Protein AF-A0A3D1WHN2-F1 (afdb_monomer_lite)

Foldseek 3Di:
DPPVVVLVVLLVLLVVLLVLLVVLLVLLVVLVVLVVVLVVLVVVLVVVVVVVCVVCVNCVCVVPVCPSVVSCVVSVVSVVVSLVSLVCNVVSLVSSLVSLVSSLVSLVVNPDPVCVVSNVSSVVSNVSSVVSVCCSVVVCSVVD

Secondary structure (DSSP, 8-state):
--HHHHHHHHHHHHHHHHHHHHHHHHHHHHHHHHHHHHHHHHHHHHHHHHHHHHHHTTTHHHH-TTHHHHHHHHHHHHHHHHHHHHHHHHHHHHHHHHHHHHHHHHHHHH--GGGHHHHHHHHHHHHHHHHHHHHHHHTTTT--

pLDDT: mean 82.72, std 9.29, range [42.78, 91.94]

Structure (mmCIF, N/CA/C/O backbone):
data_AF-A0A3D1WHN2-F1
#
_entry.id   AF-A0A3D1WHN2-F1
#
loop_
_atom_site.group_PDB
_atom_site.id
_atom_site.type_symbol
_atom_site.label_atom_id
_atom_site.label_alt_id
_atom_site.label_comp_id
_atom_site.label_asym_id
_atom_site.label_entity_id
_atom_site.label_seq_id
_atom_site.pdbx_PDB_ins_code
_atom_site.Cartn_x
_atom_site.Cartn_y
_atom_site.Cartn_z
_atom_site.occupancy
_atom_site.B_iso_or_equiv
_atom_site.auth_seq_id
_atom_site.auth_comp_id
_atom_site.auth_asym_id
_atom_site.auth_atom_id
_atom_site.pdbx_PDB_model_num
ATOM 1 N N . MET A 1 1 ? -14.091 -7.348 41.100 1.00 53.38 1 MET A N 1
ATOM 2 C CA . MET A 1 1 ? -13.605 -6.075 40.512 1.00 53.38 1 MET A CA 1
ATOM 3 C C . MET A 1 1 ? -14.785 -5.112 40.402 1.00 53.38 1 MET A C 1
ATOM 5 O O . MET A 1 1 ? -15.823 -5.522 39.900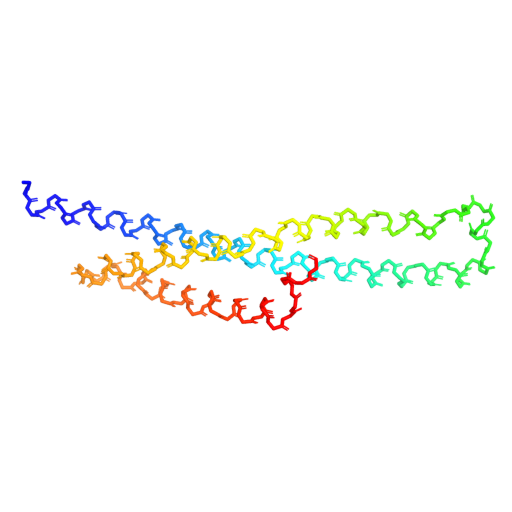 1.00 53.38 1 MET A O 1
ATOM 9 N N . ASN A 1 2 ? -14.692 -3.891 40.941 1.00 62.06 2 ASN A N 1
ATOM 10 C CA . ASN A 1 2 ? -15.837 -2.968 41.023 1.00 62.06 2 ASN A CA 1
ATOM 11 C C . ASN A 1 2 ? -16.318 -2.582 39.604 1.00 62.06 2 ASN A C 1
ATO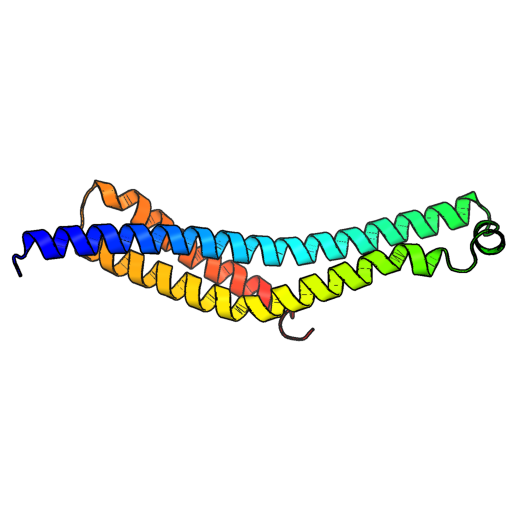M 13 O O . ASN A 1 2 ? -15.486 -2.194 38.779 1.00 62.06 2 ASN A O 1
ATOM 17 N N . LYS A 1 3 ? -17.631 -2.668 39.311 1.00 68.88 3 LYS A N 1
ATOM 18 C CA . LYS A 1 3 ? -18.214 -2.420 37.965 1.00 68.88 3 LYS A CA 1
ATOM 19 C C . LYS A 1 3 ? -17.744 -1.095 37.346 1.00 68.88 3 LYS A C 1
ATOM 21 O O . LYS A 1 3 ? -17.561 -1.005 36.136 1.00 68.88 3 LYS A O 1
ATOM 26 N N . LYS A 1 4 ? -17.481 -0.092 38.189 1.00 70.19 4 LYS A N 1
ATOM 27 C CA . LYS A 1 4 ? -16.974 1.230 37.802 1.00 70.19 4 LYS A CA 1
ATOM 28 C C . LYS A 1 4 ? -15.587 1.182 37.143 1.00 70.19 4 LYS A C 1
ATOM 30 O O . LYS A 1 4 ? -15.394 1.816 36.113 1.00 70.19 4 LYS A O 1
ATOM 35 N N . TYR A 1 5 ? -14.646 0.404 37.686 1.00 72.25 5 TYR A N 1
ATOM 36 C CA . TYR A 1 5 ? -13.306 0.270 37.101 1.00 72.25 5 TYR A CA 1
ATOM 37 C C . TYR A 1 5 ? -13.357 -0.491 35.782 1.00 72.25 5 TYR A C 1
ATOM 39 O O . TYR A 1 5 ? -12.756 -0.055 34.806 1.00 72.25 5 TYR A O 1
ATOM 47 N N . LEU A 1 6 ? -14.131 -1.580 35.724 1.00 71.88 6 LEU A N 1
ATOM 48 C CA . LEU A 1 6 ? -14.285 -2.373 34.504 1.00 71.88 6 LEU A CA 1
ATOM 49 C C . LEU A 1 6 ? -14.824 -1.520 33.343 1.00 71.88 6 LEU A C 1
ATOM 51 O O . LEU A 1 6 ? -14.333 -1.641 32.222 1.00 71.88 6 LEU A O 1
ATOM 55 N N . ASN A 1 7 ? -15.754 -0.601 33.630 1.00 72.00 7 ASN A N 1
ATOM 56 C CA . ASN A 1 7 ? -16.270 0.356 32.651 1.00 72.00 7 ASN A CA 1
ATOM 57 C C . ASN A 1 7 ? -15.198 1.359 32.184 1.00 72.00 7 ASN A C 1
ATOM 59 O O . ASN A 1 7 ? -15.050 1.606 30.992 1.00 72.00 7 ASN A O 1
ATOM 63 N N . ILE A 1 8 ? -14.396 1.914 33.094 1.00 77.62 8 ILE A N 1
ATOM 64 C CA . ILE A 1 8 ? -13.332 2.858 32.710 1.00 77.62 8 ILE A CA 1
ATOM 65 C C . ILE A 1 8 ? -12.281 2.169 31.823 1.00 77.62 8 ILE A C 1
ATOM 67 O O . ILE A 1 8 ? -11.893 2.718 30.790 1.00 77.62 8 ILE A O 1
ATOM 71 N N . TYR A 1 9 ? -11.861 0.950 32.175 1.00 78.69 9 TYR A N 1
ATOM 72 C CA . TYR A 1 9 ? -10.866 0.205 31.398 1.00 78.69 9 TYR A CA 1
ATOM 73 C C . TYR A 1 9 ? -11.372 -0.178 30.004 1.00 78.69 9 TYR A C 1
ATOM 75 O O . TYR A 1 9 ? -10.661 0.034 29.025 1.00 78.69 9 TYR A O 1
ATOM 83 N N . THR A 1 10 ? -12.604 -0.678 29.886 1.00 76.56 10 THR A N 1
ATOM 84 C CA . THR A 1 10 ? -13.204 -1.028 28.582 1.00 76.56 10 THR A CA 1
ATOM 85 C C . THR A 1 10 ? -13.373 0.193 27.675 1.00 76.56 10 THR A C 1
ATOM 87 O O . THR A 1 10 ? -13.102 0.101 26.477 1.00 76.56 10 THR A O 1
ATOM 90 N N . LEU A 1 11 ? -13.689 1.361 28.245 1.00 78.81 11 LEU A N 1
ATOM 91 C CA . LEU A 1 11 ? -13.788 2.620 27.504 1.00 78.81 11 LEU A CA 1
ATOM 92 C C . LEU A 1 11 ? -12.426 3.082 26.972 1.00 78.81 11 LEU A C 1
ATOM 94 O O . LEU A 1 11 ? -12.305 3.514 25.823 1.00 78.81 11 LEU A O 1
ATOM 98 N N . HIS A 1 12 ? -11.384 2.993 27.801 1.00 82.06 12 HIS A N 1
ATOM 99 C CA . HIS A 1 12 ? -10.015 3.305 27.388 1.00 82.06 12 HIS A CA 1
ATOM 100 C C . HIS A 1 12 ? -9.515 2.333 26.319 1.00 82.06 12 HIS A C 1
ATOM 102 O O . HIS A 1 12 ? -8.941 2.765 25.321 1.00 82.06 12 HIS A O 1
ATOM 108 N N . PHE A 1 13 ? -9.793 1.043 26.482 1.00 83.00 13 PHE A N 1
ATOM 109 C CA . PHE A 1 13 ? -9.379 0.022 25.530 1.00 83.00 13 PHE A CA 1
ATOM 110 C C . PHE A 1 13 ? -10.066 0.195 24.167 1.00 83.00 13 PHE A C 1
ATOM 112 O O . PHE A 1 13 ? -9.391 0.210 23.139 1.00 83.00 13 PHE A O 1
ATOM 119 N N . GLY A 1 14 ? -11.377 0.463 24.147 1.00 76.69 14 GLY A N 1
ATOM 120 C CA . GLY A 1 14 ? -12.109 0.777 22.914 1.00 76.69 14 GLY A CA 1
ATOM 121 C C . GLY A 1 14 ? -11.580 2.032 22.205 1.00 76.69 14 GLY A C 1
ATOM 122 O O . GLY A 1 14 ? -11.468 2.061 20.979 1.00 76.69 14 GLY A O 1
ATOM 123 N N . LYS A 1 15 ? -11.171 3.060 22.962 1.00 80.12 15 LYS A N 1
ATOM 124 C CA . LYS A 1 15 ? -10.525 4.262 22.403 1.00 80.12 15 LYS A CA 1
ATOM 125 C C . LYS A 1 15 ? -9.171 3.960 21.760 1.00 80.12 15 LYS A C 1
ATOM 127 O O . LYS A 1 15 ? -8.888 4.505 20.695 1.00 80.12 15 LYS A O 1
ATOM 132 N N . ILE A 1 16 ? -8.354 3.128 22.403 1.00 84.69 16 ILE A N 1
ATOM 133 C CA . ILE A 1 16 ? -7.034 2.724 21.904 1.00 84.69 16 ILE A CA 1
ATOM 134 C C . ILE A 1 16 ? -7.186 1.911 20.613 1.00 84.69 16 ILE A C 1
ATOM 136 O O . ILE A 1 16 ? -6.572 2.247 19.604 1.00 84.69 16 ILE A O 1
ATOM 140 N N . LEU A 1 17 ? -8.069 0.909 20.612 1.00 85.00 17 LEU A N 1
ATOM 141 C CA . LEU A 1 17 ? -8.370 0.089 19.433 1.00 85.00 17 LEU A CA 1
ATOM 142 C C . LEU A 1 17 ? -8.877 0.926 18.252 1.00 85.00 17 LEU A C 1
ATOM 144 O O . LEU A 1 17 ? -8.442 0.724 17.122 1.00 85.00 17 LEU A O 1
ATOM 148 N N . SER A 1 18 ? -9.738 1.914 18.513 1.00 79.31 18 SER A N 1
ATOM 149 C CA . SER A 1 18 ? -10.212 2.841 17.479 1.00 79.31 18 SER A CA 1
ATOM 150 C C . SER A 1 18 ? -9.052 3.629 16.851 1.00 79.31 18 SER A C 1
ATOM 152 O O . SER A 1 18 ? -8.965 3.719 15.629 1.00 79.31 18 SER A O 1
ATOM 154 N N . ASN A 1 19 ? -8.090 4.108 17.648 1.00 87.00 19 ASN A N 1
ATOM 155 C CA . ASN A 1 19 ? -6.901 4.779 17.111 1.00 87.00 19 ASN A CA 1
ATOM 156 C C . ASN A 1 19 ? -6.032 3.832 16.258 1.00 87.00 19 ASN A C 1
ATOM 158 O O . ASN A 1 19 ? -5.556 4.234 15.198 1.00 87.00 19 ASN A O 1
ATOM 162 N N . TYR A 1 20 ? -5.857 2.573 16.673 1.00 87.50 20 TYR A N 1
ATOM 163 C CA . TYR A 1 20 ? -5.133 1.581 15.868 1.00 87.50 20 TYR A CA 1
ATOM 164 C C . TYR A 1 20 ? -5.850 1.247 14.558 1.00 87.50 20 TYR A C 1
ATOM 166 O O . TYR A 1 20 ? -5.190 1.064 13.540 1.00 87.50 20 TYR A O 1
ATOM 174 N N . SER A 1 21 ? -7.185 1.234 14.546 1.00 85.06 21 SER A N 1
ATOM 175 C CA . SER A 1 21 ? -7.948 1.060 13.306 1.00 85.06 21 SER A CA 1
ATOM 176 C C . SER A 1 21 ? -7.766 2.232 12.329 1.00 85.06 21 SER A C 1
ATOM 178 O O . SER A 1 21 ? -7.681 2.012 11.123 1.00 85.06 21 SER A O 1
ATOM 180 N N . ILE A 1 22 ? -7.608 3.465 12.838 1.00 87.56 22 ILE A N 1
ATOM 181 C CA . ILE A 1 22 ? -7.274 4.641 12.016 1.00 87.56 22 ILE A CA 1
ATOM 182 C C . ILE A 1 22 ? -5.877 4.479 11.404 1.00 87.56 22 ILE A C 1
ATOM 184 O O . ILE A 1 22 ? -5.690 4.708 10.213 1.00 87.56 22 ILE A O 1
ATOM 188 N N . LEU A 1 23 ? -4.891 4.046 12.193 1.00 89.88 23 LEU A N 1
ATOM 189 C CA . LEU A 1 23 ? -3.552 3.776 11.663 1.00 89.88 23 LEU A CA 1
ATOM 190 C C . LEU A 1 23 ? -3.584 2.673 10.600 1.00 89.88 23 LEU A C 1
ATOM 192 O O . LEU A 1 23 ? -2.984 2.830 9.541 1.00 89.88 23 LEU A O 1
ATOM 196 N N . GLY A 1 24 ? -4.330 1.597 10.854 1.00 88.69 24 GLY A N 1
ATOM 197 C CA . GLY A 1 24 ? -4.510 0.498 9.913 1.00 88.69 24 GLY A CA 1
ATOM 198 C C . GLY A 1 24 ? -5.053 0.963 8.563 1.00 88.69 24 GLY A C 1
ATOM 199 O O . GLY A 1 24 ? -4.490 0.616 7.524 1.00 88.69 24 GLY A O 1
ATOM 200 N N . ILE A 1 25 ? -6.071 1.831 8.556 1.00 89.19 25 ILE A N 1
ATOM 201 C CA . ILE A 1 25 ? -6.622 2.336 7.295 1.00 89.19 25 ILE A CA 1
ATOM 202 C C . ILE A 1 25 ? -5.681 3.294 6.564 1.00 89.19 25 ILE A C 1
ATOM 204 O O . ILE A 1 25 ? -5.628 3.262 5.336 1.00 89.19 25 ILE A O 1
ATOM 208 N N . CYS A 1 26 ? -4.889 4.086 7.294 1.00 91.19 26 CYS A N 1
ATOM 209 C CA . CYS A 1 26 ? -3.823 4.894 6.699 1.00 91.19 26 CYS A CA 1
ATOM 210 C C . CYS A 1 26 ? -2.750 4.021 6.032 1.00 91.19 26 CYS A C 1
ATOM 212 O O . CYS A 1 26 ? -2.265 4.358 4.956 1.00 91.19 26 CYS A O 1
ATOM 214 N N . PHE A 1 27 ? -2.389 2.883 6.629 1.00 90.62 27 PHE A N 1
ATOM 215 C CA . PHE A 1 27 ? -1.464 1.948 5.986 1.00 90.62 27 PHE A CA 1
ATOM 216 C C . PHE A 1 27 ? -2.076 1.315 4.734 1.00 90.62 27 PHE A C 1
ATOM 218 O O . PHE A 1 27 ? -1.413 1.271 3.701 1.00 90.62 27 PHE A O 1
ATOM 225 N N . LEU A 1 28 ? -3.341 0.883 4.783 1.00 90.62 28 LEU A N 1
ATOM 226 C CA . LEU A 1 28 ? -4.026 0.327 3.608 1.00 90.62 28 LEU A CA 1
ATOM 227 C C . LEU A 1 28 ? -4.094 1.336 2.452 1.00 90.62 28 LEU A C 1
ATOM 229 O O . LEU A 1 28 ? -3.841 0.968 1.303 1.00 90.62 28 LEU A O 1
ATOM 233 N N . SER A 1 29 ? -4.388 2.607 2.741 1.00 89.06 29 SER A N 1
ATOM 234 C CA . SER A 1 29 ? -4.431 3.653 1.714 1.00 89.06 29 SER A CA 1
ATOM 235 C C . SER A 1 29 ? -3.047 3.980 1.149 1.00 89.06 29 SER A C 1
ATOM 237 O O . SER A 1 29 ? -2.921 4.143 -0.063 1.00 89.06 29 SER A O 1
ATOM 239 N N . LEU A 1 30 ? -1.998 4.004 1.980 1.00 90.62 30 LEU A N 1
ATOM 240 C CA . LEU A 1 30 ? -0.615 4.179 1.524 1.00 90.62 30 LEU A CA 1
ATOM 241 C C . LEU A 1 30 ? -0.156 3.040 0.607 1.00 90.62 30 LEU A C 1
ATOM 243 O O . LEU A 1 30 ? 0.510 3.300 -0.395 1.00 90.62 30 LEU A O 1
ATOM 247 N N . ILE A 1 31 ? -0.539 1.795 0.907 1.00 89.44 31 ILE A N 1
ATOM 248 C CA . ILE A 1 31 ? -0.233 0.649 0.039 1.00 89.44 31 ILE A CA 1
ATOM 249 C C . ILE A 1 31 ? -0.906 0.833 -1.324 1.00 89.44 31 ILE A C 1
ATOM 251 O O . ILE A 1 31 ? -0.232 0.733 -2.348 1.00 89.44 31 ILE A O 1
ATOM 255 N N . MET A 1 32 ? -2.191 1.199 -1.360 1.00 86.75 32 MET A N 1
ATOM 256 C CA . MET A 1 32 ? -2.869 1.494 -2.631 1.00 86.75 32 MET A CA 1
ATOM 257 C C . MET A 1 32 ? -2.189 2.646 -3.381 1.00 86.75 32 MET A C 1
ATOM 259 O O . MET A 1 32 ? -1.932 2.537 -4.579 1.00 86.75 32 MET A O 1
ATOM 263 N N . LEU A 1 33 ? -1.813 3.719 -2.682 1.00 89.38 33 LEU A N 1
ATOM 264 C CA . LEU A 1 33 ? -1.131 4.862 -3.287 1.00 89.38 33 LEU A CA 1
ATOM 265 C C . LEU A 1 33 ? 0.234 4.483 -3.886 1.00 89.38 33 LEU A C 1
ATOM 267 O O . LEU A 1 33 ? 0.599 5.005 -4.938 1.00 89.38 33 LEU A O 1
ATOM 271 N N . SER A 1 34 ? 0.963 3.545 -3.271 1.00 88.44 34 SER A N 1
ATOM 272 C CA . SER A 1 34 ? 2.252 3.060 -3.788 1.00 88.44 34 SER A CA 1
ATOM 273 C C . SER A 1 34 ? 2.129 2.424 -5.178 1.00 88.44 34 SER A C 1
ATOM 275 O O . SER A 1 34 ? 2.986 2.646 -6.038 1.00 88.44 34 SER A O 1
ATOM 277 N N . THR A 1 35 ? 1.021 1.721 -5.449 1.00 85.50 35 THR A N 1
ATOM 278 C CA . THR A 1 35 ? 0.754 1.135 -6.772 1.00 85.50 35 THR A CA 1
ATOM 279 C C . THR A 1 35 ? 0.546 2.218 -7.832 1.00 85.50 35 THR A C 1
ATOM 281 O O . THR A 1 35 ? 1.116 2.131 -8.919 1.00 85.50 35 THR A O 1
ATOM 284 N N . VAL A 1 36 ? -0.188 3.283 -7.490 1.00 87.25 36 VAL A N 1
ATOM 285 C CA . VAL A 1 36 ? -0.436 4.430 -8.376 1.00 87.25 36 VAL A CA 1
ATOM 286 C C . VAL A 1 36 ? 0.858 5.188 -8.657 1.00 87.25 36 VAL A C 1
ATOM 288 O O . VAL A 1 36 ? 1.147 5.508 -9.807 1.00 87.25 36 VAL A O 1
ATOM 291 N N . LEU A 1 37 ? 1.669 5.433 -7.626 1.00 88.75 37 LEU A N 1
ATOM 292 C CA . LEU A 1 37 ? 2.968 6.096 -7.764 1.00 88.75 37 LEU A CA 1
ATOM 293 C C . LEU A 1 37 ? 3.925 5.298 -8.652 1.00 88.75 37 LEU A C 1
ATOM 295 O O . LEU A 1 37 ? 4.587 5.878 -9.510 1.00 88.75 37 LEU A O 1
ATOM 299 N N . THR A 1 38 ? 3.953 3.973 -8.492 1.00 88.81 38 THR A N 1
ATOM 300 C CA . THR A 1 38 ? 4.773 3.093 -9.335 1.00 88.81 38 THR A CA 1
ATOM 301 C C . THR A 1 38 ? 4.326 3.173 -10.797 1.00 88.81 38 THR A C 1
ATOM 303 O O . THR A 1 38 ? 5.157 3.345 -11.684 1.00 88.81 38 THR A O 1
ATOM 306 N N . ALA A 1 39 ? 3.017 3.120 -11.064 1.00 87.38 39 ALA A N 1
ATOM 307 C CA . ALA A 1 39 ? 2.484 3.258 -12.419 1.00 87.38 39 ALA A CA 1
ATOM 308 C C . ALA A 1 39 ? 2.817 4.628 -13.038 1.00 87.38 39 ALA A C 1
ATOM 310 O O . ALA A 1 39 ? 3.280 4.695 -14.177 1.00 87.38 39 ALA A O 1
ATOM 311 N N . LEU A 1 40 ? 2.646 5.713 -12.274 1.00 89.75 40 LEU A N 1
ATOM 312 C CA . LEU A 1 40 ? 3.006 7.063 -12.710 1.00 89.75 40 LEU A CA 1
ATOM 313 C C . LEU A 1 40 ? 4.493 7.169 -13.051 1.00 89.75 40 LEU A C 1
ATOM 315 O O . LEU A 1 40 ? 4.824 7.746 -14.084 1.00 89.75 40 LEU A O 1
ATOM 319 N N . TYR A 1 41 ? 5.377 6.583 -12.238 1.00 90.19 41 TYR A N 1
ATOM 320 C CA . TYR A 1 41 ? 6.813 6.564 -12.514 1.00 90.19 41 TYR A CA 1
ATOM 321 C C . TYR A 1 41 ? 7.116 5.962 -13.891 1.00 90.19 41 TYR A C 1
ATOM 323 O O . TYR A 1 41 ? 7.794 6.602 -14.689 1.00 90.19 41 TYR A O 1
ATOM 331 N N . TYR A 1 42 ? 6.559 4.790 -14.217 1.00 88.81 42 TYR A N 1
ATOM 332 C CA . TYR A 1 42 ? 6.781 4.173 -15.531 1.00 88.81 42 TYR A CA 1
ATOM 333 C C . TYR A 1 42 ? 6.259 5.032 -16.684 1.00 88.81 42 TYR A C 1
ATOM 335 O O . TYR A 1 42 ? 6.942 5.157 -17.701 1.00 88.81 42 TYR A O 1
ATOM 343 N N . VAL A 1 43 ? 5.083 5.648 -16.528 1.00 90.94 43 VAL A N 1
ATOM 344 C CA . VAL A 1 43 ? 4.515 6.539 -17.553 1.00 90.94 43 VAL A CA 1
ATOM 345 C C . VAL A 1 43 ? 5.417 7.756 -17.770 1.00 90.94 43 VAL A C 1
ATOM 347 O O . VAL A 1 43 ? 5.750 8.072 -18.912 1.00 90.94 43 VAL A O 1
ATOM 350 N N . PHE A 1 44 ? 5.869 8.413 -16.699 1.00 90.62 44 PHE A N 1
ATOM 351 C CA . PHE A 1 44 ? 6.775 9.558 -16.806 1.00 90.62 44 PHE A CA 1
ATOM 352 C C . PHE A 1 44 ? 8.133 9.170 -17.394 1.00 90.62 44 PHE A C 1
ATOM 354 O O . PHE A 1 44 ? 8.601 9.840 -18.317 1.00 90.62 44 PHE A O 1
ATOM 361 N N . SER A 1 45 ? 8.739 8.075 -16.927 1.00 88.94 45 SER A N 1
ATOM 362 C CA . SER A 1 45 ? 10.000 7.566 -17.476 1.00 88.94 45 SER A CA 1
ATOM 363 C C . SER A 1 45 ? 9.872 7.255 -18.965 1.00 88.94 45 SER A C 1
ATOM 365 O O . SER A 1 45 ? 10.743 7.637 -19.743 1.00 88.94 45 SER A O 1
ATOM 367 N N . PHE A 1 46 ? 8.761 6.652 -19.397 1.00 89.69 46 PHE A N 1
ATOM 368 C CA . PHE A 1 46 ? 8.504 6.391 -20.811 1.00 89.69 46 PHE A CA 1
ATOM 369 C C . PHE A 1 46 ? 8.432 7.683 -21.637 1.00 89.69 46 PHE A C 1
ATOM 371 O O . PHE A 1 46 ? 9.113 7.795 -22.657 1.00 89.69 46 PHE A O 1
ATOM 378 N N . VAL A 1 47 ? 7.670 8.683 -21.181 1.00 91.94 47 VAL A N 1
ATOM 379 C CA . VAL A 1 47 ? 7.554 9.980 -21.872 1.00 91.94 47 VAL A CA 1
ATOM 380 C C . VAL A 1 47 ? 8.913 10.678 -21.979 1.00 91.94 47 VAL A C 1
ATOM 382 O O . VAL A 1 47 ? 9.257 11.188 -23.046 1.00 91.94 47 VAL A O 1
ATOM 385 N N . ILE A 1 48 ? 9.712 10.667 -20.909 1.00 89.81 48 ILE A N 1
ATOM 386 C CA . ILE A 1 48 ? 11.054 11.267 -20.896 1.00 89.81 48 ILE A CA 1
ATOM 387 C C . ILE A 1 48 ? 11.981 10.542 -21.870 1.00 89.81 48 ILE A C 1
ATOM 389 O O . ILE A 1 48 ? 12.681 11.198 -22.645 1.00 89.81 48 ILE A O 1
ATOM 393 N N . VAL A 1 49 ? 11.978 9.207 -21.864 1.00 89.69 49 VAL A N 1
ATOM 394 C CA . VAL A 1 49 ? 12.812 8.400 -22.763 1.00 89.69 49 VAL A CA 1
ATOM 395 C C . VAL A 1 49 ? 12.457 8.690 -24.219 1.00 89.69 49 VAL A C 1
ATOM 397 O O . VAL A 1 49 ? 13.344 9.041 -24.995 1.00 89.69 49 VAL A O 1
ATOM 400 N N . VAL A 1 50 ? 11.172 8.630 -24.582 1.00 89.62 50 VAL A N 1
ATOM 401 C CA . VAL A 1 50 ? 10.709 8.902 -25.953 1.00 89.62 50 VAL A CA 1
ATOM 402 C C . VAL A 1 50 ? 11.066 10.325 -26.384 1.00 89.62 50 VAL A C 1
ATOM 404 O O . VAL A 1 50 ? 11.651 10.513 -27.450 1.00 89.62 50 VAL A O 1
ATOM 407 N N . SER A 1 51 ? 10.783 11.318 -25.539 1.00 89.62 51 SER A N 1
ATOM 408 C CA . SER A 1 51 ? 11.109 12.722 -25.805 1.00 89.62 51 SER A CA 1
ATOM 409 C C . SER A 1 51 ? 12.611 12.915 -26.045 1.00 89.62 51 SER A C 1
ATOM 411 O O . SER A 1 51 ? 13.023 13.489 -27.052 1.00 89.62 51 SER A O 1
ATOM 413 N N . THR A 1 52 ? 13.449 12.343 -25.176 1.00 87.81 52 THR A N 1
ATOM 414 C CA . THR A 1 52 ? 14.912 12.458 -25.273 1.00 87.81 52 THR A CA 1
ATOM 415 C C . THR A 1 52 ? 15.453 11.809 -26.547 1.00 87.81 52 THR A C 1
ATOM 417 O O . THR A 1 52 ? 16.329 12.378 -27.199 1.00 87.81 52 THR A O 1
ATOM 420 N N . ILE A 1 53 ? 14.924 10.646 -26.942 1.00 88.50 53 ILE A N 1
ATOM 421 C CA . ILE A 1 53 ? 15.325 9.966 -28.183 1.00 88.50 53 ILE A CA 1
ATOM 422 C C . ILE A 1 53 ? 14.998 10.832 -29.404 1.00 88.50 53 ILE A C 1
ATOM 424 O O . ILE A 1 53 ? 15.845 10.964 -30.288 1.00 88.50 53 ILE A O 1
ATOM 428 N N . ILE A 1 54 ? 13.814 11.456 -29.433 1.00 90.75 54 ILE A N 1
ATOM 429 C CA . ILE A 1 54 ? 13.389 12.338 -30.529 1.00 90.75 54 ILE A CA 1
ATOM 430 C C . ILE A 1 54 ? 14.285 13.583 -30.601 1.00 90.75 54 ILE A C 1
ATOM 432 O O . ILE A 1 54 ? 14.818 13.882 -31.667 1.00 90.75 54 ILE A O 1
ATOM 436 N N . PHE A 1 55 ? 14.511 14.276 -29.478 1.00 90.56 55 PHE A N 1
ATOM 437 C CA . PHE A 1 55 ? 15.323 15.502 -29.451 1.00 90.56 55 PHE A CA 1
ATOM 438 C C . PHE A 1 55 ? 16.798 15.269 -29.787 1.00 90.56 55 PHE A C 1
ATOM 440 O O . PHE A 1 55 ? 17.443 16.140 -30.364 1.00 90.56 55 PHE A O 1
ATOM 447 N N . THR A 1 56 ? 17.339 14.104 -29.434 1.00 88.56 56 THR A N 1
ATOM 448 C CA . THR A 1 56 ? 18.747 13.765 -29.695 1.00 88.56 56 THR A CA 1
ATOM 449 C C . THR A 1 56 ? 18.951 13.002 -31.002 1.00 88.56 56 THR A C 1
ATOM 451 O O . THR A 1 56 ? 20.090 12.668 -31.329 1.00 88.56 56 THR A O 1
ATOM 454 N N . VAL A 1 57 ? 17.880 12.696 -31.747 1.00 85.75 57 VA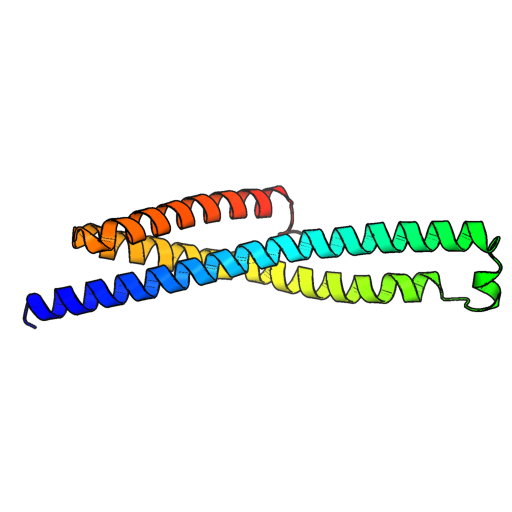L A N 1
ATOM 455 C CA . VAL A 1 57 ? 17.917 11.847 -32.955 1.00 85.75 57 VAL A CA 1
ATOM 456 C C . VAL A 1 57 ? 18.681 10.536 -32.686 1.00 85.75 57 VAL A C 1
ATOM 458 O O . VAL A 1 57 ? 19.487 10.068 -33.484 1.00 85.75 57 VAL A O 1
ATOM 461 N N . GLY A 1 58 ? 18.504 9.970 -31.489 1.00 75.56 58 GLY A N 1
ATOM 462 C CA . GLY A 1 58 ? 19.173 8.736 -31.065 1.00 75.56 58 GLY A CA 1
ATOM 463 C C . GLY A 1 58 ? 20.676 8.839 -30.757 1.00 75.56 58 GLY A C 1
ATOM 464 O O . GLY A 1 58 ? 21.262 7.847 -30.327 1.00 75.56 58 GLY A O 1
ATOM 465 N N . THR A 1 59 ? 21.315 10.008 -30.883 1.00 84.56 59 THR A N 1
ATOM 466 C CA . THR A 1 59 ? 22.748 10.176 -30.543 1.00 84.56 59 THR A CA 1
ATOM 467 C C . THR A 1 59 ? 23.046 9.926 -29.060 1.00 84.56 59 THR A C 1
ATOM 469 O O . THR A 1 59 ? 24.168 9.561 -28.706 1.00 84.56 59 THR A O 1
ATOM 472 N N . ILE A 1 60 ? 22.030 10.017 -28.193 1.00 82.56 60 ILE A N 1
ATOM 473 C CA . ILE A 1 60 ? 22.123 9.680 -26.767 1.00 82.56 60 ILE A CA 1
ATOM 474 C C . ILE A 1 60 ? 22.638 8.250 -26.530 1.00 82.56 60 ILE A C 1
ATOM 476 O O . ILE A 1 60 ? 23.378 8.025 -25.575 1.00 82.56 60 ILE A O 1
ATOM 480 N N . PHE A 1 61 ? 22.329 7.299 -27.418 1.00 83.69 61 PHE A N 1
ATOM 481 C CA . PHE A 1 61 ? 22.775 5.907 -27.290 1.00 83.69 61 PHE A CA 1
ATOM 482 C C . PHE A 1 61 ? 24.274 5.728 -27.550 1.00 83.69 61 PHE A C 1
ATOM 484 O O . PHE A 1 61 ? 24.861 4.759 -27.080 1.00 83.69 61 PHE A O 1
ATOM 491 N N . VAL A 1 62 ? 24.907 6.673 -28.251 1.00 83.25 62 VAL A N 1
ATOM 492 C CA . VAL A 1 62 ? 26.359 6.673 -28.479 1.00 83.25 62 VAL A CA 1
ATOM 493 C C . VAL A 1 62 ? 27.100 7.143 -27.226 1.00 83.25 62 VAL A C 1
ATOM 495 O O . VAL A 1 62 ? 28.145 6.601 -26.884 1.00 83.25 62 VAL A O 1
ATOM 498 N N . ILE A 1 63 ? 26.541 8.127 -26.516 1.00 84.38 63 ILE A N 1
ATOM 499 C CA . ILE A 1 63 ? 27.132 8.687 -25.289 1.00 84.38 63 ILE A CA 1
ATOM 500 C C . ILE A 1 63 ? 26.823 7.796 -24.080 1.00 84.38 63 ILE A C 1
ATOM 502 O O . ILE A 1 63 ? 27.667 7.608 -23.205 1.00 84.38 63 ILE A O 1
ATOM 506 N N . LYS A 1 64 ? 25.608 7.243 -24.021 1.00 83.38 64 LYS A N 1
ATOM 507 C CA . LYS A 1 64 ? 25.137 6.408 -22.918 1.00 83.38 64 LYS A CA 1
ATOM 508 C C . LYS A 1 64 ? 24.351 5.197 -23.453 1.00 83.38 64 LYS A C 1
ATOM 510 O O . LYS A 1 64 ? 23.125 5.258 -23.558 1.00 83.38 64 LYS A O 1
ATOM 515 N N . PRO A 1 65 ? 25.025 4.072 -23.748 1.00 81.94 65 PRO A N 1
ATOM 516 C CA . PRO A 1 65 ? 24.399 2.915 -24.398 1.00 81.94 65 PRO A CA 1
ATOM 517 C C . PRO A 1 65 ? 23.289 2.257 -23.562 1.00 81.94 65 PRO A C 1
ATOM 519 O O . PRO A 1 65 ? 22.310 1.775 -24.122 1.00 81.94 65 PRO A O 1
ATOM 522 N N . ASN A 1 66 ? 23.372 2.328 -22.228 1.00 86.44 66 ASN A N 1
ATOM 523 C CA . ASN A 1 66 ? 22.350 1.814 -21.303 1.00 86.44 66 ASN A CA 1
ATOM 524 C C . ASN A 1 66 ? 21.349 2.881 -20.815 1.00 86.44 66 ASN A C 1
ATOM 526 O O . ASN A 1 66 ? 20.719 2.705 -19.775 1.00 86.44 66 ASN A O 1
ATOM 530 N N . PHE A 1 67 ? 21.164 3.987 -21.545 1.00 83.69 67 PHE A N 1
ATOM 531 C CA . PHE A 1 67 ? 20.274 5.084 -21.134 1.00 83.69 67 PHE A CA 1
ATOM 532 C C . PHE A 1 67 ? 18.851 4.627 -20.766 1.00 83.69 67 PHE A C 1
ATOM 534 O O . PHE A 1 67 ? 18.320 5.060 -19.746 1.00 83.69 67 PHE A O 1
ATOM 541 N N . ILE A 1 68 ? 18.260 3.725 -21.559 1.00 84.19 68 ILE A N 1
ATOM 542 C CA . ILE A 1 68 ? 16.931 3.160 -21.277 1.00 84.19 68 ILE A CA 1
ATOM 543 C C . ILE A 1 68 ? 16.966 2.365 -19.968 1.00 84.19 68 ILE A C 1
ATOM 545 O O . ILE A 1 68 ? 16.171 2.636 -19.075 1.00 84.19 68 ILE A O 1
ATOM 549 N N . GLY A 1 69 ? 17.904 1.422 -19.833 1.00 84.56 69 GLY A N 1
ATOM 550 C CA . GLY A 1 69 ? 18.022 0.581 -18.639 1.00 84.56 69 GLY A CA 1
ATOM 551 C C . GLY A 1 69 ? 18.161 1.405 -17.359 1.00 84.56 69 GLY A C 1
ATOM 552 O O . GLY A 1 69 ? 17.422 1.186 -16.405 1.00 84.56 69 GLY A O 1
ATOM 553 N N . ASP A 1 70 ? 19.016 2.425 -17.370 1.00 85.12 70 ASP A N 1
ATOM 554 C CA . ASP A 1 70 ? 19.234 3.290 -16.207 1.00 85.12 70 ASP A CA 1
ATOM 555 C C . ASP A 1 70 ? 17.996 4.122 -15.832 1.00 85.12 70 ASP A C 1
ATOM 557 O O . ASP A 1 70 ? 17.774 4.397 -14.653 1.00 85.12 70 ASP A O 1
ATOM 561 N N . MET A 1 71 ? 17.176 4.514 -16.813 1.00 84.44 71 MET A N 1
ATOM 562 C CA . MET A 1 71 ? 15.927 5.249 -16.568 1.00 84.44 71 MET A CA 1
ATOM 563 C C . MET A 1 71 ? 14.814 4.365 -15.998 1.00 84.44 71 MET A C 1
ATOM 565 O O . MET A 1 71 ? 13.941 4.868 -15.292 1.00 84.44 71 MET A O 1
ATOM 569 N N . PHE A 1 72 ? 14.843 3.059 -16.273 1.00 87.25 72 PHE A N 1
ATOM 570 C CA . PHE A 1 72 ? 13.869 2.100 -15.742 1.00 87.25 72 PHE A CA 1
ATOM 571 C C . PHE A 1 72 ? 14.356 1.350 -14.493 1.00 87.25 72 PHE A C 1
ATOM 573 O O . PHE A 1 72 ? 13.522 0.829 -13.755 1.00 87.25 72 PHE A O 1
ATOM 580 N N . ALA A 1 73 ? 15.655 1.374 -14.180 1.00 84.69 73 ALA A N 1
ATOM 581 C CA . ALA A 1 73 ? 16.235 0.702 -13.011 1.00 84.69 73 ALA A CA 1
ATOM 582 C C . ALA A 1 73 ? 15.623 1.163 -11.670 1.00 84.69 73 ALA A C 1
ATOM 584 O O . ALA A 1 73 ? 15.442 0.369 -10.742 1.00 84.69 73 ALA A O 1
ATOM 585 N N . GLY A 1 74 ? 15.245 2.442 -11.560 1.00 80.44 74 GLY A N 1
ATOM 586 C CA . GLY A 1 74 ? 14.505 2.947 -10.396 1.00 80.44 74 GLY A CA 1
ATOM 587 C C . GLY A 1 74 ? 13.090 2.363 -10.282 1.00 80.44 74 GLY A C 1
ATOM 588 O O . GLY A 1 74 ? 12.579 2.178 -9.175 1.00 80.44 74 GLY A O 1
ATOM 589 N N . GLY A 1 75 ? 12.488 2.006 -11.418 1.00 83.25 75 GLY A N 1
ATOM 590 C CA . GLY A 1 75 ? 11.172 1.379 -11.511 1.00 83.25 75 GLY A CA 1
ATOM 591 C C . GLY A 1 75 ? 11.164 -0.023 -10.918 1.00 83.25 75 GLY A C 1
ATOM 592 O O . GLY A 1 75 ? 10.280 -0.335 -10.126 1.00 83.25 75 GLY A O 1
ATOM 593 N N . ASP A 1 76 ? 12.192 -0.829 -11.188 1.00 83.81 76 ASP A N 1
ATOM 594 C CA . ASP A 1 76 ? 12.281 -2.197 -10.657 1.00 83.81 76 ASP A CA 1
ATOM 595 C C . ASP A 1 76 ? 12.337 -2.215 -9.123 1.00 83.81 76 ASP A C 1
ATOM 597 O O . ASP A 1 76 ? 11.704 -3.044 -8.463 1.00 83.81 76 ASP A O 1
ATOM 601 N N . THR A 1 77 ? 13.033 -1.240 -8.532 1.00 85.56 77 THR A N 1
ATOM 602 C CA . THR A 1 77 ? 13.070 -1.070 -7.072 1.00 85.56 77 THR A CA 1
ATOM 603 C C . THR A 1 77 ? 11.687 -0.703 -6.525 1.00 85.56 77 THR A C 1
ATOM 605 O O . THR A 1 77 ? 11.235 -1.294 -5.542 1.00 85.56 77 THR A O 1
ATOM 608 N N . MET A 1 78 ? 10.982 0.224 -7.183 1.00 85.81 78 MET A N 1
ATOM 609 C CA . MET A 1 78 ? 9.614 0.608 -6.816 1.00 85.81 78 MET A CA 1
ATOM 610 C C . MET A 1 78 ? 8.633 -0.564 -6.934 1.00 85.81 78 MET A C 1
ATOM 612 O O . MET A 1 78 ? 7.830 -0.779 -6.028 1.00 85.81 78 MET A O 1
ATOM 616 N N . VAL A 1 79 ? 8.735 -1.373 -7.993 1.00 88.94 79 VAL A N 1
ATOM 617 C CA . VAL A 1 79 ? 7.911 -2.578 -8.174 1.00 88.94 79 VAL A CA 1
ATOM 618 C C . VAL A 1 79 ? 8.150 -3.575 -7.049 1.00 88.94 79 VAL A C 1
ATOM 620 O O . VAL A 1 79 ? 7.186 -4.084 -6.481 1.00 88.94 79 VAL A O 1
ATOM 623 N N . ASN A 1 80 ? 9.406 -3.828 -6.679 1.00 89.06 80 ASN A N 1
ATOM 624 C CA . ASN A 1 80 ? 9.732 -4.767 -5.604 1.00 89.06 80 ASN A CA 1
ATOM 625 C C . ASN A 1 80 ? 9.171 -4.318 -4.247 1.00 89.06 80 ASN A C 1
ATOM 627 O O . ASN A 1 80 ? 8.604 -5.132 -3.513 1.00 89.06 80 ASN A O 1
ATOM 631 N N . ILE A 1 81 ? 9.261 -3.021 -3.936 1.00 88.12 81 ILE A N 1
ATOM 632 C CA . ILE A 1 81 ? 8.667 -2.447 -2.719 1.00 88.12 81 ILE A CA 1
ATOM 633 C C . ILE A 1 81 ? 7.141 -2.586 -2.758 1.00 88.12 81 ILE A C 1
ATOM 635 O O . ILE A 1 81 ? 6.540 -3.086 -1.806 1.00 88.12 81 ILE A O 1
ATOM 639 N N . THR A 1 82 ? 6.513 -2.211 -3.871 1.00 88.62 82 THR A N 1
ATOM 640 C CA . THR A 1 82 ? 5.059 -2.294 -4.051 1.00 88.62 82 THR A CA 1
ATOM 641 C C . THR A 1 82 ? 4.551 -3.734 -3.945 1.00 88.62 82 THR A C 1
ATOM 643 O O . THR A 1 82 ? 3.536 -3.980 -3.295 1.00 88.62 82 THR A O 1
ATOM 646 N N . LYS A 1 83 ? 5.278 -4.718 -4.488 1.00 88.25 83 LYS A N 1
ATOM 647 C CA . LYS A 1 83 ? 4.957 -6.146 -4.324 1.00 88.25 83 LYS A CA 1
ATOM 648 C C . LYS A 1 83 ? 5.021 -6.588 -2.863 1.00 88.25 83 LYS A C 1
ATOM 650 O O . LYS A 1 83 ? 4.103 -7.253 -2.383 1.00 88.25 83 LYS A O 1
ATOM 655 N N . ALA A 1 84 ? 6.069 -6.195 -2.137 1.00 87.69 84 ALA A N 1
ATOM 656 C CA . ALA A 1 84 ? 6.192 -6.510 -0.714 1.00 87.69 84 ALA A CA 1
ATOM 657 C C . ALA A 1 84 ? 5.034 -5.909 0.105 1.00 87.69 84 ALA A C 1
ATOM 659 O O . ALA A 1 84 ? 4.457 -6.587 0.958 1.00 87.69 84 ALA A O 1
ATOM 660 N N . LEU A 1 85 ? 4.648 -4.667 -0.202 1.00 88.44 85 LEU A N 1
ATOM 661 C CA . LEU A 1 85 ? 3.520 -3.978 0.425 1.00 88.44 85 LEU A CA 1
ATOM 662 C C . LEU A 1 85 ? 2.170 -4.635 0.093 1.00 88.44 85 LEU A C 1
ATOM 664 O O . LEU A 1 85 ? 1.366 -4.870 0.997 1.00 88.44 85 LEU A O 1
ATOM 668 N N . ASN A 1 86 ? 1.942 -5.014 -1.165 1.00 88.19 86 ASN A N 1
ATOM 669 C CA . ASN A 1 86 ? 0.728 -5.723 -1.583 1.00 88.19 86 ASN A CA 1
ATOM 670 C C . ASN A 1 86 ? 0.603 -7.096 -0.909 1.00 88.19 86 ASN A C 1
ATOM 672 O O . ASN A 1 86 ? -0.488 -7.481 -0.493 1.00 88.19 86 ASN A O 1
ATOM 676 N N . LYS A 1 87 ? 1.718 -7.806 -0.697 1.00 88.25 87 LYS A N 1
ATOM 677 C CA . LYS A 1 87 ? 1.720 -9.065 0.064 1.00 88.25 87 LYS A CA 1
ATOM 678 C C . LYS A 1 87 ? 1.346 -8.863 1.538 1.00 88.25 87 LYS A C 1
ATOM 680 O O . LYS A 1 87 ? 0.732 -9.744 2.139 1.00 88.25 87 LYS A O 1
ATOM 685 N N . ALA A 1 88 ? 1.699 -7.718 2.126 1.00 88.06 88 ALA A N 1
ATOM 686 C CA . ALA A 1 88 ? 1.349 -7.369 3.504 1.00 88.06 88 ALA A CA 1
ATOM 687 C C . ALA A 1 88 ? -0.111 -6.894 3.661 1.00 88.06 88 ALA A C 1
ATOM 689 O O . ALA A 1 88 ? -0.679 -7.007 4.752 1.00 88.06 88 ALA A O 1
ATOM 690 N N . PHE A 1 89 ? -0.734 -6.407 2.583 1.00 88.00 89 PHE A N 1
ATOM 691 C CA . PHE A 1 89 ? -2.094 -5.862 2.568 1.00 88.00 89 PHE A CA 1
ATOM 692 C C . PHE A 1 89 ? -3.158 -6.746 3.251 1.00 88.00 89 PHE A C 1
ATOM 694 O O . PHE A 1 89 ? -3.832 -6.235 4.148 1.00 88.00 89 PHE A O 1
ATOM 701 N N . PRO A 1 90 ? -3.319 -8.052 2.931 1.00 88.38 90 PRO A N 1
ATOM 702 C CA . PRO A 1 90 ? -4.357 -8.879 3.556 1.00 88.38 90 PRO A CA 1
ATOM 703 C C . PRO A 1 90 ? -4.177 -9.025 5.073 1.00 88.38 90 PRO A C 1
ATOM 705 O O . PRO A 1 90 ? -5.163 -9.059 5.810 1.00 88.38 90 PRO A O 1
ATOM 708 N N . TYR A 1 91 ? -2.933 -9.052 5.561 1.00 89.38 91 TYR A N 1
ATOM 709 C CA . TYR A 1 91 ? -2.648 -9.130 6.995 1.00 89.38 91 TYR A CA 1
ATOM 710 C C . TYR A 1 91 ? -3.031 -7.830 7.705 1.00 89.38 91 TYR A C 1
ATOM 712 O O . TYR A 1 91 ? -3.733 -7.855 8.717 1.00 89.38 91 TYR A O 1
ATOM 720 N N . ILE A 1 92 ? -2.620 -6.688 7.147 1.00 89.62 92 ILE A N 1
ATOM 721 C CA . ILE A 1 92 ? -2.951 -5.363 7.688 1.00 89.62 92 ILE A CA 1
ATOM 722 C C . ILE A 1 92 ? -4.467 -5.154 7.675 1.00 89.62 92 ILE A C 1
ATOM 724 O O . ILE A 1 92 ? -5.027 -4.648 8.649 1.00 89.62 92 ILE A O 1
ATOM 728 N N . LEU A 1 93 ? -5.146 -5.598 6.618 1.00 90.19 93 LEU A N 1
ATOM 729 C CA . LEU A 1 93 ? -6.597 -5.536 6.512 1.00 90.19 93 LEU A CA 1
ATOM 730 C C . LEU A 1 93 ? -7.285 -6.340 7.621 1.00 90.19 93 LEU A C 1
ATOM 732 O O . LEU A 1 93 ? -8.182 -5.817 8.285 1.00 90.19 93 LEU A O 1
ATOM 736 N N . GLY A 1 94 ? -6.824 -7.570 7.870 1.00 88.44 94 GLY A N 1
ATOM 737 C CA . GLY A 1 94 ? -7.331 -8.415 8.951 1.00 88.44 94 GLY A CA 1
ATOM 738 C C . GLY A 1 94 ? -7.218 -7.744 10.322 1.00 88.44 94 GLY A C 1
ATOM 739 O O . GLY A 1 94 ? -8.211 -7.650 11.046 1.00 88.44 94 GLY A O 1
ATOM 740 N N . PHE A 1 95 ? -6.043 -7.196 10.655 1.00 90.19 95 PHE A N 1
ATOM 741 C CA . PHE A 1 95 ? -5.847 -6.463 11.913 1.00 90.19 95 PHE A CA 1
ATOM 742 C C . PHE A 1 95 ? -6.707 -5.199 11.997 1.00 90.19 95 PHE A C 1
ATOM 744 O O . PHE A 1 95 ? -7.308 -4.927 13.036 1.00 90.19 95 PHE A O 1
ATOM 751 N N . THR A 1 96 ? -6.810 -4.448 10.901 1.00 89.94 96 THR A N 1
ATOM 752 C CA . THR A 1 96 ? -7.591 -3.204 10.849 1.00 89.94 96 THR A CA 1
ATOM 753 C C . THR A 1 96 ? -9.071 -3.473 11.108 1.00 89.94 96 THR A C 1
ATOM 755 O O . THR A 1 96 ? -9.681 -2.791 11.933 1.00 89.94 96 THR A O 1
ATOM 758 N N . LEU A 1 97 ? -9.638 -4.502 10.470 1.00 88.50 97 LEU A N 1
ATOM 759 C CA . LEU A 1 97 ? -11.025 -4.915 10.691 1.00 88.50 97 LEU A CA 1
ATOM 760 C C . LEU A 1 97 ? -11.239 -5.455 12.106 1.00 88.50 97 LEU A C 1
ATOM 762 O O . LEU A 1 97 ? -12.195 -5.047 12.765 1.00 88.50 97 LEU A O 1
ATOM 766 N N . ALA A 1 98 ? -10.343 -6.311 12.605 1.00 88.81 98 ALA A N 1
ATOM 767 C CA . ALA A 1 98 ? -10.442 -6.844 13.961 1.00 88.81 98 ALA A CA 1
ATOM 768 C C . ALA A 1 98 ? -10.449 -5.718 15.010 1.00 88.81 98 ALA A C 1
ATOM 770 O O . ALA A 1 98 ? -11.307 -5.698 15.898 1.00 88.81 98 ALA A O 1
ATOM 771 N N . PHE A 1 99 ? -9.553 -4.736 14.881 1.00 88.31 99 PHE A N 1
ATOM 772 C CA . PHE A 1 99 ? -9.511 -3.586 15.782 1.00 88.31 99 PHE A CA 1
ATOM 773 C C . PHE A 1 99 ? -10.728 -2.672 15.633 1.00 88.31 99 PHE A C 1
ATOM 775 O O . PHE A 1 99 ? -11.274 -2.246 16.651 1.00 88.31 99 PHE A O 1
ATOM 782 N N . ALA A 1 100 ? -11.202 -2.421 14.409 1.00 84.75 100 ALA A N 1
ATOM 783 C CA . ALA A 1 100 ? -12.382 -1.591 14.171 1.00 84.75 100 ALA A CA 1
ATOM 784 C C . ALA A 1 100 ? -13.666 -2.224 14.739 1.00 84.75 100 ALA A C 1
ATOM 786 O O . ALA A 1 100 ? -14.432 -1.546 15.425 1.00 84.75 100 ALA A O 1
ATOM 787 N N . ILE A 1 101 ? -13.877 -3.528 14.522 1.00 87.19 101 ILE A N 1
ATOM 788 C CA . ILE A 1 101 ? -15.039 -4.267 15.040 1.00 87.19 101 ILE A CA 1
ATOM 789 C C . ILE A 1 101 ? -14.995 -4.309 16.568 1.00 87.19 101 ILE A C 1
ATOM 791 O O . ILE A 1 101 ? -15.982 -3.976 17.224 1.00 87.19 101 ILE A O 1
ATOM 795 N N . THR A 1 102 ? -13.842 -4.653 17.150 1.00 84.69 102 THR A N 1
ATOM 796 C CA . THR A 1 102 ? -13.697 -4.738 18.612 1.00 84.69 102 THR A CA 1
ATOM 797 C C . THR A 1 102 ? -13.887 -3.370 19.269 1.00 84.69 102 THR A C 1
ATOM 799 O O . THR A 1 102 ? -14.572 -3.263 20.287 1.00 84.69 102 THR A O 1
ATOM 802 N N . ALA A 1 103 ? -13.348 -2.302 18.668 1.00 82.00 103 ALA A N 1
ATOM 803 C CA . ALA A 1 103 ? -13.583 -0.934 19.124 1.00 82.00 103 ALA A CA 1
ATOM 804 C C . ALA A 1 103 ? -15.069 -0.567 19.068 1.00 82.00 103 ALA A C 1
ATOM 806 O O . ALA A 1 103 ? -15.601 -0.024 20.036 1.00 82.00 103 ALA A O 1
ATOM 807 N N . LEU A 1 104 ? -15.749 -0.891 17.965 1.00 83.00 104 LEU A N 1
ATOM 808 C CA . LEU A 1 104 ? -17.163 -0.581 17.779 1.00 83.00 104 LEU A CA 1
ATOM 809 C C . LEU A 1 104 ? -18.033 -1.308 18.810 1.00 83.00 104 LEU A C 1
ATOM 811 O O . LEU A 1 104 ? -18.861 -0.666 19.452 1.00 83.00 104 LEU A O 1
ATOM 815 N N . VAL A 1 105 ? -17.803 -2.604 19.044 1.00 84.06 105 VAL A N 1
ATOM 816 C CA . VAL A 1 105 ? -18.529 -3.381 20.064 1.00 84.06 105 VAL A CA 1
ATOM 817 C C . VAL A 1 105 ? -18.334 -2.771 21.454 1.00 84.06 105 VAL A C 1
ATOM 819 O O . VAL A 1 105 ? -19.315 -2.488 22.143 1.00 84.06 105 VAL A O 1
ATOM 822 N N . LEU A 1 106 ? -17.088 -2.494 21.853 1.00 80.88 106 LEU A N 1
ATOM 823 C CA . LEU A 1 106 ? -16.786 -1.929 23.174 1.00 80.88 106 LEU A CA 1
ATOM 824 C C . LEU A 1 106 ? -17.389 -0.529 23.370 1.00 80.88 106 LEU A C 1
ATOM 826 O O . LEU A 1 106 ? -17.934 -0.235 24.434 1.00 80.88 106 LEU A O 1
ATOM 830 N N . LEU A 1 107 ? -17.334 0.325 22.344 1.00 77.94 107 LEU A N 1
ATOM 831 C CA . LEU A 1 107 ? -17.867 1.688 22.410 1.00 77.94 107 LEU A CA 1
ATOM 832 C C . LEU A 1 107 ? -19.407 1.716 22.372 1.00 77.94 107 LEU A C 1
ATOM 834 O O . LEU A 1 107 ? -20.008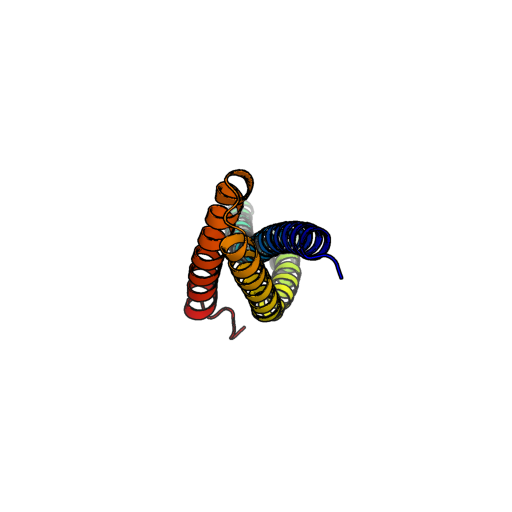 2.554 23.050 1.00 77.94 107 LEU A O 1
ATOM 838 N N . CYS A 1 108 ? -20.049 0.798 21.639 1.00 75.44 108 CYS A N 1
ATOM 839 C CA . CYS A 1 108 ? -21.510 0.676 21.570 1.00 75.44 108 CYS A CA 1
ATOM 840 C C . CYS A 1 108 ? -22.130 0.161 22.875 1.00 75.44 108 CYS A C 1
ATOM 842 O O . CYS A 1 108 ? -23.209 0.619 23.253 1.00 75.44 108 CYS A O 1
ATOM 844 N N . VAL A 1 109 ? -21.456 -0.748 23.589 1.00 76.12 109 VAL A N 1
ATOM 845 C CA . VAL A 1 109 ? -21.944 -1.288 24.873 1.00 76.12 109 VAL A CA 1
ATOM 846 C C . VAL A 1 109 ? -22.036 -0.200 25.951 1.00 76.12 109 VAL A C 1
ATOM 848 O O . VAL A 1 109 ? -22.916 -0.259 26.807 1.00 76.12 109 VAL A O 1
ATOM 851 N N . GLN A 1 110 ? -21.183 0.826 25.896 1.00 67.56 110 GLN A N 1
ATOM 852 C CA . GLN A 1 110 ? -21.106 1.847 26.947 1.00 67.56 110 GLN A CA 1
ATOM 853 C C . GLN A 1 110 ? -21.972 3.091 26.722 1.00 67.56 110 GLN A C 1
ATOM 855 O O . GLN A 1 110 ? -22.168 3.846 27.670 1.00 67.56 110 GLN A O 1
ATOM 860 N N . LYS A 1 111 ? -22.510 3.300 25.508 1.00 62.38 111 LYS A N 1
ATOM 861 C CA . LYS A 1 111 ? -23.476 4.366 25.147 1.00 62.38 111 LYS A CA 1
ATOM 862 C C . LYS A 1 111 ? -23.193 5.764 25.740 1.00 62.38 111 LYS A C 1
ATOM 864 O O . LYS A 1 111 ? -24.123 6.522 26.013 1.00 62.38 111 LYS A O 1
ATOM 869 N N . GLU A 1 112 ? -21.932 6.153 25.928 1.00 62.97 112 GLU A N 1
ATOM 870 C CA . GLU A 1 112 ? -21.619 7.507 26.391 1.00 62.97 112 GLU A CA 1
ATOM 871 C C . GLU A 1 112 ? -21.712 8.521 25.242 1.00 62.97 112 GLU A C 1
ATOM 873 O O . GLU A 1 112 ? -21.140 8.328 24.171 1.00 62.97 112 GLU A O 1
ATOM 878 N N . LYS A 1 113 ? -22.353 9.679 25.466 1.00 56.38 113 LYS A N 1
ATOM 879 C CA . LYS A 1 113 ? -22.466 10.742 24.441 1.00 56.38 113 LYS A CA 1
ATOM 880 C C . LYS A 1 113 ? -21.109 11.160 23.850 1.00 56.38 113 LYS A C 1
ATOM 882 O O . LYS A 1 113 ? -21.039 11.506 22.671 1.00 56.38 113 LYS A O 1
ATOM 887 N N . LYS A 1 114 ? -20.025 11.083 24.637 1.00 62.38 114 LYS A N 1
ATOM 888 C CA . LYS A 1 114 ? -18.653 11.424 24.217 1.00 62.38 114 LYS A CA 1
ATOM 889 C C . LYS A 1 114 ? -18.007 10.391 23.276 1.00 62.38 114 LYS A C 1
ATOM 891 O O . LYS A 1 114 ? -17.037 10.739 22.607 1.00 62.38 114 LYS A O 1
ATOM 896 N N . SER A 1 115 ? -18.503 9.149 23.203 1.00 65.00 115 SER A N 1
ATOM 897 C CA . SER A 1 115 ? -17.974 8.108 22.303 1.00 65.00 115 SER A CA 1
ATOM 898 C C . SER A 1 115 ? -18.682 8.040 20.947 1.00 65.00 115 SER A C 1
ATOM 900 O O . SER A 1 115 ? -18.140 7.416 20.037 1.00 65.00 115 SER A O 1
ATOM 902 N N . THR A 1 116 ? -19.808 8.742 20.762 1.00 71.94 116 THR A N 1
ATOM 903 C CA . THR A 1 116 ? -20.592 8.757 19.510 1.00 71.94 116 THR A CA 1
ATOM 904 C C . THR A 1 116 ? -19.738 9.057 18.275 1.00 71.94 116 THR A C 1
ATOM 906 O O . THR A 1 116 ? -19.800 8.325 17.292 1.00 71.94 116 THR A O 1
ATOM 909 N N . ALA A 1 117 ? -18.861 10.066 18.342 1.00 73.00 117 ALA A N 1
ATOM 910 C CA . ALA A 1 11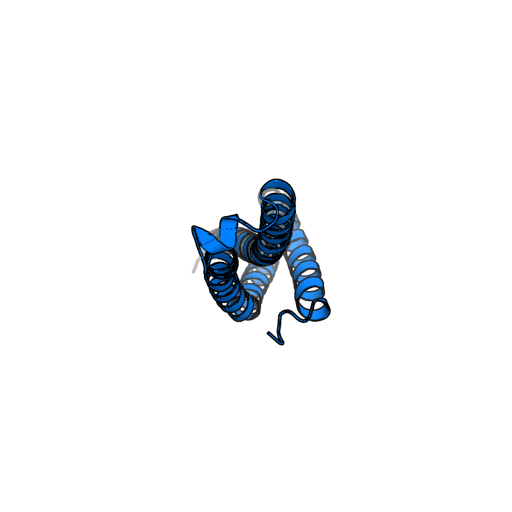7 ? -17.975 10.416 17.228 1.00 73.00 117 ALA A CA 1
ATOM 911 C C . ALA A 1 117 ? -17.018 9.270 16.850 1.00 73.00 117 ALA A C 1
ATOM 913 O O . ALA A 1 117 ? -16.800 9.002 15.674 1.00 73.00 117 ALA A O 1
ATOM 914 N N . ARG A 1 118 ? -16.480 8.540 17.836 1.00 75.75 118 ARG A N 1
ATOM 915 C CA . ARG A 1 118 ? -15.572 7.406 17.588 1.00 75.75 118 ARG A CA 1
ATOM 916 C C . ARG A 1 118 ? -16.299 6.171 17.069 1.00 75.75 118 ARG A C 1
ATOM 918 O O . ARG A 1 118 ? -15.707 5.404 16.316 1.00 75.75 118 ARG A O 1
ATOM 925 N N . ILE A 1 119 ? -17.563 5.989 17.447 1.00 78.06 119 ILE A N 1
ATOM 926 C CA . ILE A 1 119 ? -18.417 4.930 16.896 1.00 78.06 119 ILE A CA 1
ATOM 927 C C . ILE A 1 119 ? -18.637 5.180 15.401 1.00 78.06 119 ILE A C 1
ATOM 929 O O . ILE A 1 119 ? -18.407 4.274 14.605 1.00 78.06 119 ILE A O 1
ATOM 933 N N . VAL A 1 120 ? -18.981 6.417 15.020 1.00 82.12 120 VAL A N 1
ATOM 934 C CA . VAL A 1 120 ? -19.133 6.813 13.607 1.00 82.12 120 VAL A CA 1
ATOM 935 C C . VAL A 1 120 ? -17.820 6.638 12.843 1.00 82.12 120 VAL A C 1
ATOM 937 O O . VAL A 1 120 ? -17.809 6.068 11.761 1.00 82.12 120 VAL A O 1
ATOM 940 N N . VAL A 1 121 ? -16.689 7.058 13.413 1.00 79.94 121 VAL A N 1
ATOM 941 C CA . VAL A 1 121 ? -15.380 6.853 12.770 1.00 79.94 121 VAL A CA 1
ATOM 942 C C . VAL A 1 121 ? -15.085 5.363 12.578 1.00 79.94 121 VAL A C 1
ATOM 944 O O . VAL A 1 121 ? -14.663 4.963 11.500 1.00 79.94 121 VAL A O 1
ATOM 947 N N . SER A 1 122 ? -15.357 4.523 13.579 1.00 81.00 122 SER A N 1
ATOM 948 C CA . SER A 1 122 ? -15.095 3.080 13.483 1.00 81.00 122 SER A CA 1
ATOM 949 C C . SER A 1 122 ? -15.993 2.399 12.443 1.00 81.00 122 SER A C 1
ATOM 951 O O . SER A 1 122 ? -15.522 1.519 11.727 1.00 81.00 122 SER A O 1
ATOM 953 N N . SER A 1 123 ? -17.255 2.821 12.293 1.00 83.69 123 SER A N 1
ATOM 954 C CA . SER A 1 123 ? -18.132 2.294 11.237 1.00 83.69 123 SER A CA 1
ATOM 955 C C . SER A 1 123 ? -17.698 2.747 9.840 1.00 83.69 123 SER A C 1
ATOM 957 O O . SER A 1 123 ? -17.677 1.934 8.916 1.00 83.69 123 SER A O 1
ATOM 959 N N . VAL A 1 124 ? -17.280 4.009 9.690 1.00 87.12 124 VAL A N 1
ATOM 960 C CA . VAL A 1 124 ? -16.719 4.534 8.435 1.00 87.12 124 VAL A CA 1
ATOM 961 C C . VAL A 1 124 ? -15.436 3.792 8.058 1.00 87.12 124 VAL A C 1
ATOM 963 O O . VAL A 1 124 ? -15.265 3.444 6.894 1.00 87.12 124 VAL A O 1
ATOM 966 N N . ILE A 1 125 ? -14.565 3.485 9.026 1.00 88.06 125 ILE A N 1
ATOM 967 C CA . ILE A 1 125 ? -13.339 2.702 8.798 1.00 88.06 125 ILE A CA 1
ATOM 968 C C . ILE A 1 125 ? -13.667 1.301 8.287 1.00 88.06 125 ILE A C 1
ATOM 970 O O . ILE A 1 125 ? -13.029 0.848 7.343 1.00 88.06 125 ILE A O 1
ATOM 974 N N . ILE A 1 126 ? -14.672 0.627 8.855 1.00 87.75 126 ILE A N 1
ATOM 975 C CA . ILE A 1 126 ? -15.111 -0.686 8.356 1.00 87.75 126 ILE A CA 1
ATOM 976 C C . ILE A 1 126 ? -15.596 -0.566 6.907 1.00 87.75 126 ILE A C 1
ATOM 978 O O . ILE A 1 126 ? -15.175 -1.350 6.058 1.00 87.75 126 ILE A O 1
ATOM 982 N N . GLY A 1 127 ? -16.428 0.437 6.607 1.00 86.69 127 GLY A N 1
ATOM 983 C CA . GLY A 1 127 ? -16.912 0.687 5.247 1.00 86.69 127 GLY A CA 1
ATOM 984 C C . GLY A 1 127 ? -15.775 0.946 4.255 1.00 86.69 127 GLY A C 1
ATOM 985 O O . GLY A 1 127 ? -15.705 0.305 3.210 1.00 86.69 127 GLY A O 1
ATOM 986 N N . LEU A 1 128 ? -14.836 1.828 4.603 1.00 88.50 128 LEU A N 1
ATOM 987 C CA . LEU A 1 128 ? -13.666 2.124 3.776 1.00 88.50 128 LEU A CA 1
ATOM 988 C C . LEU A 1 128 ? -12.748 0.906 3.613 1.00 88.50 128 LEU A C 1
ATOM 990 O O . LEU A 1 128 ? -12.256 0.674 2.514 1.00 88.50 128 LEU A O 1
ATOM 994 N N . ALA A 1 129 ? -12.543 0.103 4.658 1.00 88.06 129 ALA A N 1
ATOM 995 C CA . ALA A 1 129 ? -11.744 -1.118 4.574 1.00 88.06 129 ALA A CA 1
ATOM 996 C C . ALA A 1 129 ? -12.361 -2.137 3.601 1.00 88.06 129 ALA A C 1
ATOM 998 O O . ALA A 1 129 ? -11.626 -2.801 2.875 1.00 88.06 129 ALA A O 1
ATOM 999 N N . VAL A 1 130 ? -13.696 -2.223 3.540 1.00 89.81 130 VAL A N 1
ATOM 1000 C CA . VAL A 1 130 ? -14.417 -3.062 2.566 1.00 89.81 130 VAL A CA 1
ATOM 1001 C C . VAL A 1 130 ? -14.280 -2.509 1.144 1.00 89.81 130 VAL A C 1
ATOM 1003 O O . VAL A 1 130 ? -14.056 -3.265 0.205 1.00 89.81 130 VAL A O 1
ATOM 1006 N N . VAL A 1 131 ? -14.373 -1.191 0.955 1.00 89.75 131 VAL A N 1
ATOM 1007 C CA . VAL A 1 131 ? -14.156 -0.586 -0.372 1.00 89.75 131 VAL A CA 1
ATOM 1008 C C . VAL A 1 131 ? -12.718 -0.820 -0.844 1.00 89.75 131 VAL A C 1
ATOM 1010 O O . VAL A 1 131 ? -12.502 -1.244 -1.976 1.00 89.75 131 VAL A O 1
ATOM 1013 N N . LEU A 1 132 ? -11.733 -0.603 0.030 1.00 86.19 132 LEU A N 1
ATOM 1014 C CA . LEU A 1 132 ? -10.320 -0.829 -0.279 1.00 86.19 132 LEU A CA 1
ATOM 1015 C C . LEU A 1 132 ? -10.021 -2.306 -0.558 1.00 86.19 132 LEU A C 1
ATOM 1017 O O . LEU A 1 132 ? -9.226 -2.596 -1.449 1.00 86.19 132 LEU A O 1
ATOM 1021 N N . SER A 1 133 ? -10.666 -3.243 0.147 1.00 85.62 133 SER A N 1
ATOM 1022 C CA . SER A 1 133 ? -10.511 -4.669 -0.153 1.00 85.62 133 SER A CA 1
ATOM 1023 C C . SER A 1 133 ? -11.083 -5.027 -1.519 1.00 85.62 133 SER A C 1
ATOM 1025 O O . SER A 1 133 ? -10.421 -5.735 -2.272 1.00 85.62 133 SER A O 1
ATOM 1027 N N . LEU A 1 134 ? -12.258 -4.500 -1.879 1.00 87.19 134 LEU A N 1
ATOM 1028 C CA . LEU A 1 134 ? -12.842 -4.709 -3.204 1.00 87.19 134 LEU A CA 1
ATOM 1029 C C . LEU A 1 134 ? -11.913 -4.200 -4.306 1.00 87.19 134 LEU A C 1
ATOM 1031 O O . LEU A 1 134 ? -11.636 -4.941 -5.244 1.00 87.19 134 LEU A O 1
ATOM 1035 N N . VAL A 1 135 ? -11.386 -2.980 -4.168 1.00 85.31 135 VAL A N 1
ATOM 1036 C CA . VAL A 1 135 ? -10.422 -2.416 -5.128 1.00 85.31 135 VAL A CA 1
ATOM 1037 C C . VAL A 1 135 ? -9.177 -3.300 -5.234 1.00 85.31 135 VAL A C 1
ATOM 1039 O O . VAL A 1 135 ? -8.727 -3.594 -6.340 1.00 85.31 135 VAL A O 1
ATOM 1042 N N . PHE A 1 136 ? -8.653 -3.781 -4.106 1.00 84.56 136 PHE A N 1
ATOM 1043 C CA . PHE A 1 136 ? -7.471 -4.639 -4.087 1.00 84.56 136 PHE A CA 1
ATOM 1044 C C . PHE A 1 136 ? -7.699 -6.004 -4.759 1.00 84.56 136 PHE A C 1
ATOM 1046 O O . PHE A 1 136 ? -6.880 -6.450 -5.564 1.00 84.56 136 PHE A O 1
ATOM 1053 N N . PHE A 1 137 ? -8.812 -6.674 -4.455 1.00 83.38 137 PHE A N 1
ATOM 1054 C CA . PHE A 1 137 ? -9.112 -7.992 -5.018 1.00 83.38 137 PHE A CA 1
ATOM 1055 C C . PHE A 1 137 ? -9.519 -7.916 -6.494 1.00 83.38 137 PHE A C 1
ATOM 1057 O O . PHE A 1 137 ? -9.050 -8.729 -7.288 1.00 83.38 137 PHE A O 1
ATOM 1064 N N . LEU A 1 138 ? -10.336 -6.930 -6.881 1.00 82.69 138 LEU A N 1
ATOM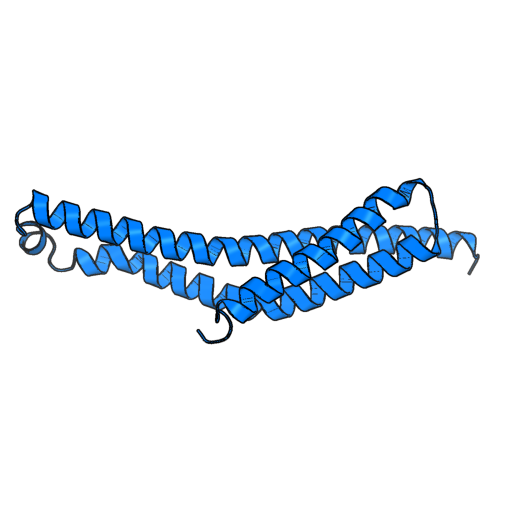 1065 C CA . LEU A 1 138 ? -10.750 -6.732 -8.277 1.00 82.69 138 LEU A CA 1
ATOM 1066 C C . LEU A 1 138 ? -9.598 -6.245 -9.160 1.00 82.69 138 LEU A C 1
ATOM 1068 O O . LEU A 1 138 ? -9.540 -6.598 -10.333 1.00 82.69 138 LEU A O 1
ATOM 1072 N N . GLY A 1 139 ? -8.667 -5.471 -8.599 1.00 73.38 139 GLY A N 1
ATOM 1073 C CA . GLY A 1 139 ? -7.476 -5.007 -9.307 1.00 73.38 139 GLY A CA 1
ATOM 1074 C C . GLY A 1 139 ? -6.425 -6.092 -9.562 1.00 73.38 139 GLY A C 1
ATOM 1075 O O . GLY A 1 139 ? -5.403 -5.801 -10.174 1.00 73.38 139 GLY A O 1
ATOM 1076 N N . GLY A 1 140 ? -6.634 -7.332 -9.096 1.00 68.69 140 GLY A N 1
ATOM 1077 C CA . GLY A 1 140 ? -5.699 -8.439 -9.331 1.00 68.69 140 GLY A CA 1
ATOM 1078 C C . GLY A 1 140 ? -4.352 -8.284 -8.614 1.00 68.69 140 GLY A C 1
ATOM 1079 O O . GLY A 1 140 ? -3.389 -8.978 -8.938 1.00 68.69 140 GLY A O 1
ATOM 1080 N N . TYR A 1 141 ? -4.264 -7.408 -7.610 1.00 65.06 141 TYR A N 1
ATOM 1081 C CA . TYR A 1 141 ? -3.024 -7.139 -6.872 1.00 65.06 141 TYR A CA 1
ATOM 1082 C C . TYR A 1 141 ? -2.552 -8.322 -6.004 1.00 65.06 141 TYR A C 1
ATOM 1084 O O . TYR A 1 141 ? -1.430 -8.306 -5.503 1.00 65.06 141 TYR A O 1
ATOM 1092 N N . TYR A 1 142 ? -3.389 -9.353 -5.837 1.00 52.34 142 TYR A N 1
ATOM 1093 C CA . TYR A 1 142 ? -3.054 -10.609 -5.155 1.00 52.34 142 TYR A CA 1
ATOM 1094 C C . TYR A 1 142 ? -2.284 -11.604 -6.050 1.00 52.34 142 TYR A C 1
ATOM 1096 O O . TYR A 1 142 ? -1.671 -12.537 -5.542 1.00 52.34 142 TYR A O 1
ATOM 1104 N N . SER A 1 143 ? -2.305 -11.412 -7.375 1.00 44.69 143 SER A N 1
ATOM 1105 C CA . SER A 1 143 ? -1.723 -12.327 -8.374 1.00 44.69 143 SER A CA 1
ATOM 1106 C C . SER A 1 143 ? -0.372 -11.877 -8.963 1.00 44.69 143 SER A C 1
ATOM 1108 O O . SER A 1 143 ? 0.051 -12.434 -9.975 1.00 44.69 143 SER A O 1
ATOM 1110 N N . ALA A 1 144 ? 0.309 -10.893 -8.358 1.00 42.78 144 ALA A N 1
ATOM 1111 C CA . ALA A 1 144 ? 1.588 -10.340 -8.838 1.00 42.78 144 ALA A CA 1
ATOM 1112 C C . ALA A 1 144 ? 2.800 -10.670 -7.952 1.00 42.78 144 ALA A C 1
ATOM 1114 O O . ALA A 1 144 ? 2.635 -10.770 -6.717 1.00 42.78 144 ALA A O 1
#

Radius of gyration: 23.28 Å; chains: 1; bounding box: 51×28×74 Å

Sequence (144 aa):
MNKKYLNIYTLHFGKILSNYSILGICFLSLIMLSTVLTALYYVFSFVIVVSTIIFTVGTIFVIKPNFIGDMFAGGDTMVNITKALNKAFPYILGFTLAFAITALVLLCVQKEKKSTARIVVSSVIIGLAVVLSLVFFLGGYYSA